Protein AF-A0A7K9NQV9-F1 (afdb_monomer_lite)

Foldseek 3Di:
DPPPDDDDDDFDWDDDPDPQWTWGQDPVQRKIKIKGQPDDPPQFWTWMWIWIDDPVGIDIDIDIDGPDLDDDPVSVVVSQVVCVVVVDDPVRDDDDDRDPDPDPPDD

Organism: NCBI:txid2585810

InterPro domains:
  IPR000566 Lipocalin/cytosolic fatty-acid binding domain [PF00061] (2-99)
  IPR002345 Lipocalin [PTHR11430] (2-99)
  IPR012674 Calycin [G3DSA:2.40.128.20] (1-105)
  IPR012674 Calycin [SSF50814] (2-101)

Secondary structure (DSSP, 8-state):
---S-------PPEE-SSTTEEEEE-TTT--EEEEEEEEE-SSSEEEEEEEEEETTEEEEEEEEEESSSSPPHHHHHHHHHHHHHTT--GGG---------------

Structure (mmCIF, N/CA/C/O backbone):
data_AF-A0A7K9NQV9-F1
#
_entry.id   AF-A0A7K9NQV9-F1
#
loop_
_atom_site.group_PDB
_atom_site.id
_atom_site.type_symbol
_atom_site.label_atom_id
_atom_site.label_alt_id
_atom_site.label_comp_id
_atom_site.label_asym_id
_atom_site.label_entity_id
_atom_site.label_seq_id
_atom_site.pdbx_PDB_ins_code
_atom_site.Cartn_x
_atom_site.Cartn_y
_atom_site.Cartn_z
_atom_site.occupancy
_atom_site.B_iso_or_equiv
_atom_site.auth_seq_id
_atom_site.auth_comp_id
_atom_site.auth_asym_id
_atom_site.auth_atom_id
_atom_site.pdbx_PDB_model_num
ATOM 1 N N . PRO A 1 1 ? 10.464 21.385 -3.005 1.00 45.41 1 PRO A N 1
ATOM 2 C CA . PRO A 1 1 ? 9.340 21.562 -2.055 1.00 45.41 1 PRO A CA 1
ATOM 3 C C . PRO A 1 1 ? 8.065 21.993 -2.798 1.00 45.41 1 PRO A C 1
ATOM 5 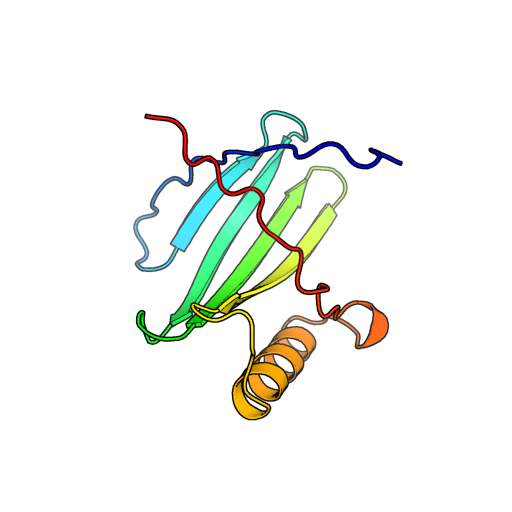O O . PRO A 1 1 ? 8.017 23.093 -3.338 1.00 45.41 1 PRO A O 1
ATOM 8 N N . ARG A 1 2 ? 7.059 21.119 -2.908 1.00 52.53 2 ARG A N 1
ATOM 9 C CA . ARG A 1 2 ? 5.706 21.598 -3.234 1.00 52.53 2 ARG A CA 1
ATOM 10 C C . ARG A 1 2 ? 5.145 22.082 -1.895 1.00 52.53 2 ARG A C 1
ATOM 12 O O . ARG A 1 2 ? 5.137 21.273 -0.978 1.00 52.53 2 ARG A O 1
ATOM 19 N N . GLY A 1 3 ? 4.891 23.387 -1.762 1.00 62.75 3 GLY A N 1
ATOM 20 C CA . GLY A 1 3 ? 4.533 24.054 -0.496 1.00 62.75 3 GLY A CA 1
ATOM 21 C C . GLY A 1 3 ? 3.160 23.650 0.054 1.00 62.75 3 GLY A C 1
ATOM 22 O O . GLY A 1 3 ? 2.688 22.558 -0.240 1.00 62.75 3 GLY A O 1
ATOM 23 N N . ASP A 1 4 ? 2.493 24.558 0.775 1.00 78.38 4 ASP A N 1
ATOM 24 C CA . ASP A 1 4 ? 1.171 24.377 1.422 1.00 78.38 4 ASP A CA 1
ATOM 25 C C . ASP A 1 4 ? -0.018 24.181 0.446 1.00 78.38 4 ASP A C 1
ATOM 27 O O . ASP A 1 4 ? -1.172 24.457 0.767 1.00 78.38 4 ASP A O 1
ATOM 31 N N . GLN A 1 5 ? 0.233 23.729 -0.785 1.00 82.25 5 GLN A N 1
ATOM 32 C CA . GLN A 1 5 ? -0.798 23.496 -1.792 1.00 82.25 5 GLN A CA 1
ATOM 33 C C . GLN A 1 5 ? -1.244 22.034 -1.790 1.00 82.25 5 GLN A C 1
ATOM 35 O O . GLN A 1 5 ? -0.446 21.117 -2.003 1.00 82.25 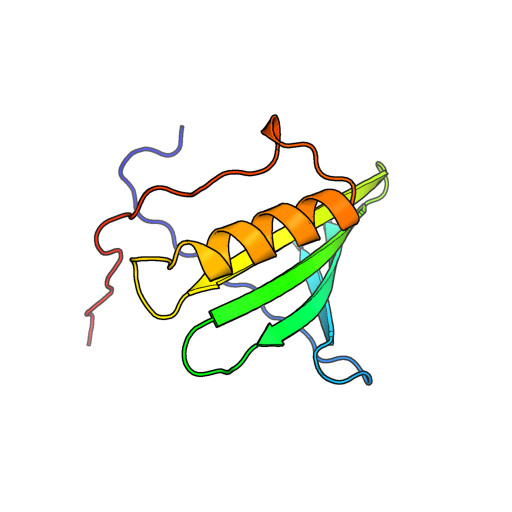5 GLN A O 1
ATOM 40 N N . CYS A 1 6 ? -2.549 21.822 -1.625 1.00 84.56 6 CYS A N 1
ATOM 41 C CA . CYS A 1 6 ? -3.172 20.511 -1.766 1.00 84.56 6 CYS A CA 1
ATOM 42 C C . CYS A 1 6 ? -3.161 20.066 -3.235 1.00 84.56 6 CYS A C 1
ATOM 44 O O . CYS A 1 6 ? -3.555 20.819 -4.126 1.00 84.56 6 CYS A O 1
ATOM 46 N N . VAL A 1 7 ? -2.729 18.829 -3.500 1.00 85.62 7 VAL A N 1
ATOM 47 C CA . VAL A 1 7 ? -2.692 18.260 -4.855 1.00 85.62 7 VAL A CA 1
ATOM 48 C C . VAL A 1 7 ? -3.308 16.869 -4.856 1.00 85.62 7 VAL A C 1
ATOM 50 O O . VAL A 1 7 ? -2.793 15.959 -4.209 1.00 85.62 7 VAL A O 1
ATOM 53 N N . THR A 1 8 ? -4.347 16.679 -5.665 1.00 87.31 8 THR A N 1
ATOM 54 C CA . THR A 1 8 ? -4.964 15.368 -5.891 1.00 87.31 8 THR A CA 1
ATOM 55 C C . THR A 1 8 ? -4.219 14.596 -6.976 1.00 87.31 8 THR A C 1
ATOM 57 O O . THR A 1 8 ? -3.810 15.155 -7.997 1.00 87.31 8 THR A O 1
ATOM 60 N N . ARG A 1 9 ? -4.044 13.286 -6.776 1.00 87.69 9 ARG A N 1
ATOM 61 C CA . ARG A 1 9 ? -3.505 12.372 -7.789 1.00 87.69 9 ARG A CA 1
ATOM 62 C C . ARG A 1 9 ? -4.424 11.174 -7.947 1.00 87.69 9 ARG A C 1
ATOM 64 O O . ARG A 1 9 ? -4.680 10.472 -6.978 1.00 87.69 9 ARG A O 1
ATOM 71 N N . ASN A 1 10 ? -4.827 10.910 -9.184 1.00 89.75 10 ASN A N 1
ATOM 72 C CA . ASN A 1 10 ? -5.656 9.764 -9.532 1.00 89.75 10 ASN A CA 1
ATOM 73 C C . ASN A 1 10 ? -4.809 8.729 -10.275 1.00 89.75 10 ASN A C 1
ATOM 75 O O . ASN A 1 10 ? -4.031 9.084 -11.161 1.00 89.75 10 ASN A O 1
ATOM 79 N N . SER A 1 11 ? -4.960 7.458 -9.910 1.00 90.06 11 SER A N 1
ATOM 80 C CA . SER A 1 11 ? -4.358 6.325 -10.620 1.00 90.06 11 SER A CA 1
ATOM 81 C C . SER A 1 11 ? -5.447 5.300 -10.902 1.00 90.06 11 SER A C 1
ATOM 83 O O . SER A 1 11 ? -6.174 4.917 -9.989 1.00 90.06 11 SER A O 1
ATOM 85 N N . LEU A 1 12 ? -5.573 4.874 -12.159 1.00 94.00 12 LEU A N 1
ATOM 86 C CA . LEU A 1 12 ? -6.524 3.839 -12.552 1.00 94.00 12 LEU A CA 1
ATOM 87 C C . LEU A 1 12 ? -5.823 2.481 -12.542 1.00 94.00 12 LEU A C 1
ATOM 89 O O . LEU A 1 12 ? -4.855 2.278 -13.275 1.00 94.00 12 LEU A O 1
ATOM 93 N N . TYR A 1 13 ? -6.304 1.570 -11.701 1.00 96.44 13 TYR A N 1
ATOM 94 C CA . TYR A 1 13 ? -5.763 0.219 -11.574 1.00 96.44 13 TYR A CA 1
ATOM 95 C C . TYR A 1 13 ? -6.573 -0.766 -12.414 1.00 96.44 13 TYR A C 1
ATOM 97 O O . TYR A 1 13 ? -7.801 -0.806 -12.339 1.00 96.44 13 TYR A O 1
ATOM 105 N N . THR A 1 14 ? -5.875 -1.589 -13.191 1.00 97.94 14 THR A N 1
ATOM 106 C CA . THR A 1 14 ? -6.475 -2.617 -14.043 1.00 97.94 14 THR A CA 1
ATOM 107 C C . THR A 1 14 ? -6.507 -3.939 -13.290 1.00 97.94 14 THR A C 1
ATOM 109 O O . THR A 1 14 ? -5.468 -4.399 -12.810 1.00 97.94 14 THR A O 1
ATOM 112 N N . LYS A 1 15 ? -7.686 -4.561 -13.192 1.00 97.31 15 LYS A N 1
ATOM 113 C CA . LYS A 1 15 ? -7.845 -5.900 -12.604 1.00 97.31 15 LYS A CA 1
ATOM 114 C C . LYS A 1 15 ? -7.029 -6.925 -13.387 1.00 97.31 15 LYS A C 1
ATOM 116 O O . LYS A 1 15 ? -6.952 -6.845 -14.612 1.00 97.31 15 LYS A O 1
ATOM 121 N N . THR A 1 16 ? -6.449 -7.887 -12.684 1.00 97.50 16 THR A N 1
ATOM 122 C CA . THR A 1 16 ? -5.877 -9.085 -13.307 1.00 97.50 16 THR A CA 1
ATOM 123 C C . THR A 1 16 ? -6.830 -10.267 -13.121 1.00 97.50 16 THR A C 1
ATOM 125 O O . THR A 1 16 ? -7.882 -10.137 -12.494 1.00 97.50 16 THR A O 1
ATOM 128 N N . GLU A 1 17 ? -6.474 -11.425 -13.674 1.00 96.94 17 GLU A N 1
ATOM 129 C CA . GLU A 1 17 ? -7.222 -12.670 -13.459 1.00 96.94 17 GLU A CA 1
ATOM 130 C C . GLU A 1 17 ? -7.146 -13.153 -12.003 1.00 96.94 17 GLU A C 1
ATOM 132 O O . GLU A 1 17 ? -8.031 -13.869 -11.540 1.00 96.94 17 GLU A O 1
ATOM 137 N N . GLN A 1 18 ? -6.108 -12.749 -11.263 1.00 97.44 18 GLN A N 1
ATOM 138 C CA . GLN A 1 18 ? -5.921 -13.159 -9.879 1.00 97.44 18 GLN A CA 1
ATOM 139 C C . GLN A 1 18 ? -6.659 -12.201 -8.924 1.00 97.44 18 GLN A C 1
ATOM 141 O O . GLN A 1 18 ? -6.368 -10.999 -8.916 1.00 97.44 18 GLN A O 1
ATOM 146 N N . PRO A 1 19 ? -7.566 -12.707 -8.065 1.00 97.12 19 PRO A N 1
ATOM 147 C CA . PRO A 1 19 ? -8.230 -11.892 -7.054 1.00 97.12 19 PRO A CA 1
ATOM 148 C C . PRO A 1 19 ? -7.237 -11.148 -6.157 1.00 97.12 19 PRO A C 1
ATOM 150 O O . PRO A 1 19 ? -6.178 -11.667 -5.805 1.00 97.12 19 PRO A O 1
ATOM 153 N N . GLY A 1 20 ? -7.574 -9.905 -5.804 1.00 96.50 20 GLY A N 1
ATOM 154 C CA . GLY A 1 20 ? -6.716 -9.055 -4.976 1.00 96.50 20 GLY A CA 1
ATOM 155 C C . GLY A 1 20 ? -5.452 -8.555 -5.680 1.00 96.50 20 GLY A C 1
ATOM 156 O O . GLY A 1 20 ? -4.598 -7.964 -5.018 1.00 96.50 20 GLY A O 1
ATOM 157 N N . ARG A 1 21 ? -5.306 -8.768 -6.998 1.00 98.12 21 ARG A N 1
ATOM 158 C CA . ARG A 1 21 ? -4.175 -8.260 -7.781 1.00 98.12 21 ARG A CA 1
ATOM 159 C C . ARG A 1 21 ? -4.603 -7.319 -8.889 1.00 98.12 21 ARG A C 1
ATOM 161 O O . ARG A 1 21 ? -5.617 -7.492 -9.564 1.00 98.12 21 ARG A O 1
ATOM 168 N N . PHE A 1 22 ? -3.772 -6.305 -9.069 1.00 98.44 22 PHE A N 1
ATOM 169 C CA . PHE A 1 22 ? -3.993 -5.231 -10.012 1.00 98.44 22 PHE A CA 1
ATOM 170 C C . PHE A 1 22 ? -2.684 -4.860 -10.694 1.00 98.44 22 PHE A C 1
ATOM 172 O O . PHE A 1 22 ? -1.590 -5.095 -10.180 1.00 98.44 22 PHE A O 1
ATOM 179 N N . SER A 1 23 ? -2.803 -4.247 -11.861 1.00 97.81 23 SER A N 1
ATOM 180 C CA . SER A 1 23 ? -1.676 -3.664 -12.571 1.00 97.81 23 SER A CA 1
ATOM 181 C C . SER A 1 23 ? -1.901 -2.181 -12.818 1.00 97.81 23 SER A C 1
ATOM 183 O O . SER A 1 23 ? -3.027 -1.717 -13.001 1.00 97.81 23 SER A O 1
ATOM 185 N N . TYR A 1 24 ? -0.809 -1.429 -12.826 1.00 96.88 24 TYR A N 1
ATOM 186 C CA . TYR A 1 24 ? -0.803 -0.020 -13.189 1.00 96.88 24 TYR A CA 1
ATOM 187 C C . TYR A 1 24 ? 0.497 0.311 -13.913 1.00 96.88 24 TYR A C 1
ATOM 189 O O . TYR A 1 24 ? 1.572 -0.124 -13.513 1.00 96.88 24 TYR A O 1
ATOM 197 N N . THR A 1 25 ? 0.414 1.086 -14.991 1.00 96.25 25 THR A N 1
ATOM 198 C CA . THR A 1 25 ? 1.598 1.641 -15.655 1.00 96.25 25 THR A CA 1
ATOM 199 C C . THR A 1 25 ? 1.570 3.144 -15.481 1.00 96.25 25 THR A C 1
ATOM 201 O O . THR A 1 25 ? 0.620 3.790 -15.914 1.00 96.25 25 THR A O 1
ATOM 204 N N . SER A 1 26 ? 2.601 3.706 -14.852 1.00 92.81 26 SER A N 1
ATOM 205 C CA . SER A 1 26 ? 2.702 5.148 -14.667 1.00 92.81 26 SER A CA 1
ATOM 206 C C . SER A 1 26 ? 2.968 5.833 -16.008 1.00 92.81 26 SER A C 1
ATOM 208 O O . SER A 1 26 ? 4.064 5.666 -16.544 1.00 92.81 26 SER A O 1
ATOM 210 N N . PRO A 1 27 ? 2.055 6.677 -16.528 1.00 90.12 27 PRO A N 1
ATOM 211 C CA . PRO A 1 27 ? 2.294 7.378 -17.792 1.00 90.12 27 PRO A CA 1
ATOM 212 C C . PRO A 1 27 ? 3.451 8.376 -17.681 1.00 90.12 27 PRO A C 1
ATOM 214 O O . PRO A 1 27 ? 4.159 8.639 -18.644 1.00 90.12 27 PRO A O 1
ATOM 217 N N . ARG A 1 28 ? 3.658 8.920 -16.475 1.00 88.19 28 ARG A N 1
ATOM 218 C CA . ARG A 1 28 ? 4.696 9.914 -16.185 1.00 88.19 28 ARG A CA 1
ATOM 219 C C . ARG A 1 28 ? 6.094 9.307 -16.079 1.00 88.19 28 ARG A C 1
ATOM 221 O O . ARG A 1 28 ? 7.056 9.960 -16.460 1.00 88.19 28 ARG A O 1
ATOM 228 N N . TRP A 1 29 ? 6.209 8.115 -15.498 1.00 88.69 29 TRP A N 1
ATOM 229 C CA . TRP A 1 29 ? 7.506 7.520 -15.154 1.00 88.69 29 TRP A CA 1
ATOM 230 C C . TRP A 1 29 ? 7.828 6.249 -15.941 1.00 88.69 29 TRP A C 1
ATOM 232 O O . TRP A 1 29 ? 8.918 5.707 -15.789 1.00 88.69 29 TRP A O 1
ATOM 242 N N . GLY A 1 30 ? 6.882 5.733 -16.728 1.00 92.44 30 GLY A N 1
ATOM 243 C CA . GLY A 1 30 ? 7.022 4.472 -17.457 1.00 92.44 30 GLY A CA 1
ATOM 244 C C . GLY A 1 30 ? 7.168 3.236 -16.562 1.00 92.44 30 GLY A C 1
ATOM 245 O O . GLY A 1 30 ? 7.437 2.150 -17.068 1.00 92.44 30 GLY A O 1
ATOM 246 N N . SER A 1 31 ? 7.016 3.375 -15.242 1.00 95.94 31 SER A N 1
ATOM 247 C CA . SER A 1 31 ? 7.129 2.259 -14.307 1.00 95.94 31 SER A CA 1
ATOM 248 C C . SER A 1 31 ? 5.876 1.393 -14.332 1.00 95.94 31 SER A C 1
ATOM 250 O O . SER A 1 31 ? 4.755 1.904 -14.401 1.00 95.94 31 SER A O 1
ATOM 252 N N . LYS A 1 32 ? 6.072 0.077 -14.255 1.00 97.38 32 LYS A N 1
ATOM 253 C CA . LYS A 1 32 ? 5.009 -0.924 -14.150 1.00 97.38 32 LYS A CA 1
ATOM 254 C C . LYS A 1 32 ? 4.873 -1.356 -12.699 1.00 97.38 32 LYS A C 1
ATOM 256 O O . LYS A 1 32 ? 5.864 -1.693 -12.061 1.00 97.38 32 LYS A O 1
ATOM 261 N N . HIS A 1 33 ? 3.650 -1.350 -12.200 1.00 97.81 33 HIS A N 1
ATOM 262 C CA . HIS A 1 33 ? 3.288 -1.637 -10.820 1.00 97.81 33 HIS A CA 1
ATOM 263 C C . HIS A 1 33 ? 2.431 -2.896 -10.829 1.00 97.81 33 HIS A C 1
ATOM 265 O O . HIS A 1 33 ? 1.380 -2.920 -11.470 1.00 97.81 33 HIS A O 1
ATOM 271 N N . ASN A 1 34 ? 2.889 -3.936 -10.143 1.00 97.69 34 ASN A N 1
ATOM 272 C CA . ASN A 1 34 ? 2.098 -5.114 -9.814 1.00 97.69 34 ASN A CA 1
ATOM 273 C C . ASN A 1 34 ? 1.666 -4.970 -8.358 1.00 97.69 34 ASN A C 1
ATOM 275 O O . ASN A 1 34 ? 2.501 -5.007 -7.457 1.00 97.69 34 ASN A O 1
ATOM 279 N N . ILE A 1 35 ? 0.380 -4.717 -8.159 1.00 98.50 35 ILE A N 1
ATOM 280 C CA . ILE A 1 35 ? -0.207 -4.341 -6.878 1.00 98.50 35 ILE A CA 1
ATOM 281 C C . ILE A 1 35 ? -0.959 -5.550 -6.340 1.00 98.50 35 ILE A C 1
ATOM 283 O O . ILE A 1 35 ? -1.742 -6.169 -7.062 1.00 98.50 35 ILE A O 1
ATOM 287 N N . HIS A 1 36 ? -0.751 -5.862 -5.069 1.00 98.38 36 HIS A N 1
ATOM 288 C CA . HIS A 1 36 ? -1.419 -6.945 -4.371 1.00 98.38 36 HIS A CA 1
ATOM 289 C C . HIS A 1 36 ? -1.979 -6.447 -3.040 1.00 98.38 36 HIS A C 1
ATOM 291 O O . HIS A 1 36 ? -1.235 -5.961 -2.192 1.00 98.38 36 HIS A O 1
ATOM 297 N N . VAL A 1 37 ? -3.293 -6.579 -2.862 1.00 98.38 37 VAL A N 1
ATOM 298 C CA . VAL A 1 37 ? -3.927 -6.477 -1.545 1.00 98.38 37 VAL A CA 1
ATOM 299 C C . VAL A 1 37 ? -3.647 -7.794 -0.830 1.00 98.38 37 VAL A C 1
ATOM 301 O O . VAL A 1 37 ? -4.249 -8.810 -1.171 1.00 98.38 37 VAL A O 1
ATOM 304 N N . VAL A 1 38 ? -2.675 -7.767 0.079 1.00 97.81 38 VAL A N 1
ATOM 305 C CA . VAL A 1 38 ? -2.159 -8.944 0.792 1.00 97.81 38 VAL A CA 1
ATOM 306 C C . VAL A 1 38 ? -3.178 -9.405 1.822 1.00 97.81 38 VAL A C 1
ATOM 308 O O . VAL A 1 38 ? -3.534 -10.577 1.869 1.00 97.81 38 VAL A O 1
ATOM 311 N N . GLU A 1 39 ? -3.686 -8.454 2.604 1.00 97.25 39 GLU A N 1
ATOM 312 C CA . GLU A 1 39 ? -4.656 -8.706 3.658 1.00 97.25 39 GLU A CA 1
ATOM 313 C C . GLU A 1 39 ? -5.558 -7.486 3.835 1.00 97.25 39 GLU A C 1
ATOM 315 O O . GLU A 1 39 ? -5.126 -6.338 3.706 1.00 97.25 39 GLU A O 1
ATOM 320 N N . THR A 1 40 ? -6.836 -7.725 4.100 1.00 97.88 40 THR A N 1
ATOM 321 C CA . THR A 1 40 ? -7.784 -6.683 4.482 1.00 97.88 40 THR A CA 1
ATOM 322 C C . THR A 1 40 ? -8.988 -7.322 5.154 1.00 97.88 40 THR A C 1
ATOM 324 O O . THR A 1 40 ? -9.477 -8.359 4.708 1.00 97.88 40 THR A O 1
ATOM 327 N N . ASN A 1 41 ? -9.501 -6.673 6.196 1.00 96.38 41 ASN A N 1
ATOM 328 C CA . ASN A 1 41 ? -10.810 -6.984 6.767 1.00 96.38 41 ASN A CA 1
ATOM 329 C C . ASN A 1 41 ? -11.914 -6.062 6.224 1.00 96.38 41 ASN A C 1
ATOM 331 O O . ASN A 1 41 ? -13.041 -6.115 6.700 1.00 96.38 41 ASN A O 1
ATOM 335 N N . TYR A 1 42 ? -11.593 -5.218 5.234 1.00 96.00 42 TYR A N 1
ATOM 336 C CA . TYR A 1 42 ? -12.439 -4.205 4.587 1.00 96.00 42 TYR A CA 1
ATOM 337 C C . TYR A 1 42 ? -12.920 -3.052 5.485 1.00 96.00 42 TYR A C 1
ATOM 339 O O . TYR A 1 42 ? -13.041 -1.917 4.999 1.00 96.00 42 TYR A O 1
ATOM 347 N N . GLU A 1 43 ? -13.156 -3.326 6.764 1.00 95.75 43 GLU A N 1
ATOM 348 C CA . GLU A 1 43 ? -13.762 -2.437 7.754 1.00 95.75 43 GLU A CA 1
ATOM 349 C C . GLU A 1 43 ? -12.754 -1.550 8.481 1.00 95.75 43 GLU A C 1
ATOM 351 O O . GLU A 1 43 ? -13.090 -0.426 8.838 1.00 95.75 43 GLU A O 1
ATOM 356 N N . GLU A 1 44 ? -11.516 -2.007 8.664 1.00 95.06 44 GLU A N 1
ATOM 357 C CA . GLU A 1 44 ? -10.523 -1.280 9.460 1.00 95.06 44 GLU A CA 1
ATOM 358 C C . GLU A 1 44 ? -9.280 -0.935 8.650 1.00 95.06 44 GLU A C 1
ATOM 360 O O . GLU A 1 44 ? -8.795 0.196 8.724 1.00 95.06 44 GLU A O 1
ATOM 365 N N . TYR A 1 45 ? -8.762 -1.881 7.862 1.00 96.88 45 TYR A N 1
ATOM 366 C CA . TYR A 1 45 ? -7.473 -1.696 7.204 1.00 96.88 45 TYR A CA 1
ATOM 367 C C . TYR A 1 45 ? -7.315 -2.493 5.906 1.00 96.88 45 TYR A C 1
ATOM 369 O O . TYR A 1 45 ? -8.074 -3.419 5.613 1.00 96.88 45 TYR A O 1
ATOM 377 N N . ALA A 1 46 ? -6.287 -2.143 5.133 1.00 98.19 46 ALA A N 1
ATOM 378 C CA . ALA A 1 46 ? -5.761 -2.968 4.051 1.00 98.19 46 ALA A CA 1
ATOM 379 C C . ALA A 1 46 ? -4.232 -2.872 3.989 1.00 98.19 46 ALA A C 1
ATOM 381 O O . ALA A 1 46 ? -3.682 -1.770 3.951 1.00 98.19 46 ALA A O 1
ATOM 382 N N . LEU A 1 47 ? -3.559 -4.019 3.937 1.00 98.38 47 LEU A N 1
ATOM 383 C CA . LEU A 1 47 ? -2.124 -4.138 3.710 1.00 98.38 47 LEU A CA 1
ATOM 384 C C . LEU A 1 47 ? -1.872 -4.421 2.226 1.00 98.38 47 LEU A C 1
ATOM 386 O O . LEU A 1 47 ? -2.376 -5.396 1.663 1.00 98.38 47 LEU A O 1
ATOM 390 N N . VAL A 1 48 ? -1.110 -3.548 1.572 1.00 98.56 48 VAL A N 1
ATOM 391 C CA . VAL A 1 48 ? -0.905 -3.573 0.122 1.00 98.56 48 VAL A CA 1
ATOM 392 C C . VAL A 1 48 ? 0.582 -3.628 -0.193 1.00 98.56 48 VAL A C 1
ATOM 394 O O . VAL A 1 48 ? 1.332 -2.731 0.181 1.00 98.56 48 VAL A O 1
ATOM 397 N N . ALA A 1 49 ? 0.999 -4.647 -0.941 1.00 98.31 49 ALA A N 1
ATOM 398 C CA . ALA A 1 49 ? 2.348 -4.777 -1.476 1.00 98.31 49 ALA A CA 1
ATOM 399 C C . ALA A 1 49 ? 2.353 -4.429 -2.966 1.00 98.31 49 ALA A C 1
ATOM 401 O O . ALA A 1 49 ? 1.514 -4.898 -3.734 1.00 98.31 49 ALA A O 1
ATOM 402 N N . THR A 1 50 ? 3.309 -3.615 -3.395 1.00 98.38 50 THR A N 1
ATOM 403 C CA . THR A 1 50 ? 3.479 -3.233 -4.795 1.00 98.38 50 THR A CA 1
ATOM 404 C C . THR A 1 50 ? 4.898 -3.520 -5.245 1.00 98.38 50 THR A C 1
ATOM 406 O O . THR A 1 50 ? 5.855 -2.966 -4.710 1.00 98.38 50 THR A O 1
ATOM 409 N N . GLN A 1 51 ? 5.021 -4.344 -6.280 1.00 97.88 51 GLN A N 1
ATOM 410 C CA . GLN A 1 51 ? 6.270 -4.540 -7.001 1.00 97.88 51 GLN A CA 1
ATOM 411 C C . GLN A 1 51 ? 6.333 -3.553 -8.162 1.00 97.88 51 GLN A C 1
ATOM 413 O O . GLN A 1 51 ? 5.495 -3.582 -9.068 1.00 97.88 51 GLN A O 1
ATOM 418 N N . ILE A 1 52 ? 7.313 -2.656 -8.124 1.00 97.38 52 ILE A N 1
ATOM 419 C CA . ILE A 1 52 ? 7.499 -1.596 -9.110 1.00 97.38 52 ILE A CA 1
ATOM 420 C C . ILE A 1 52 ? 8.713 -1.953 -9.957 1.00 97.38 52 ILE A C 1
ATOM 422 O O . ILE A 1 52 ? 9.798 -2.183 -9.435 1.00 97.38 52 ILE A O 1
ATOM 426 N N . SER A 1 53 ? 8.551 -1.971 -11.274 1.00 97.25 53 SER A N 1
ATOM 427 C CA . SER A 1 53 ? 9.628 -2.259 -12.219 1.00 97.25 53 SER A CA 1
ATOM 428 C C . SER A 1 53 ? 9.767 -1.153 -13.257 1.00 97.25 53 SER A C 1
ATOM 430 O O . SER A 1 53 ? 8.788 -0.565 -13.726 1.00 97.25 53 SER A O 1
ATOM 432 N N . LYS A 1 54 ? 11.014 -0.859 -13.609 1.00 94.38 54 LYS A N 1
ATOM 433 C CA . LYS A 1 54 ? 11.424 0.064 -14.667 1.00 94.38 54 LYS A CA 1
ATOM 434 C C . LYS A 1 54 ? 12.698 -0.474 -15.319 1.00 94.38 54 LYS A C 1
ATOM 436 O O . LYS A 1 54 ? 13.338 -1.384 -14.803 1.00 94.38 54 LYS A O 1
ATOM 441 N N . ASN A 1 55 ? 13.098 0.114 -16.440 1.00 89.56 55 ASN A N 1
ATOM 442 C CA . ASN A 1 55 ? 14.348 -0.235 -17.127 1.00 89.56 55 ASN A CA 1
ATOM 443 C C . ASN A 1 55 ? 15.604 -0.123 -16.238 1.00 89.56 55 ASN A C 1
ATOM 445 O O . ASN A 1 55 ? 16.583 -0.816 -16.471 1.00 89.56 55 ASN A O 1
ATOM 449 N N . THR A 1 56 ? 15.569 0.744 -15.227 1.00 92.00 56 THR A N 1
ATOM 450 C CA . THR A 1 56 ? 16.680 1.001 -14.298 1.00 92.00 56 THR A CA 1
ATOM 451 C C . THR A 1 56 ? 16.656 0.123 -13.046 1.00 92.00 56 THR A C 1
ATOM 453 O O . THR A 1 56 ? 17.495 0.313 -12.173 1.00 92.00 56 THR A O 1
ATOM 456 N N . GLY A 1 57 ? 15.710 -0.814 -12.929 1.00 94.56 57 GLY A N 1
ATOM 457 C CA . GLY A 1 57 ? 15.632 -1.755 -11.811 1.00 94.56 57 GLY A CA 1
ATOM 458 C C . GLY A 1 57 ? 14.222 -1.931 -11.252 1.00 94.56 57 GLY A C 1
ATOM 459 O O . GLY A 1 57 ? 13.239 -1.411 -11.790 1.00 94.56 57 GLY A O 1
ATOM 460 N N . SER A 1 58 ? 14.137 -2.669 -10.151 1.00 95.38 58 SER A N 1
ATOM 461 C CA . SER A 1 58 ? 12.904 -2.943 -9.415 1.00 95.38 58 SER A CA 1
ATOM 462 C C . SER A 1 58 ? 12.971 -2.401 -7.992 1.00 95.38 58 SER A C 1
ATOM 464 O O . SER A 1 58 ? 14.050 -2.281 -7.418 1.00 95.38 58 SER A O 1
ATOM 466 N N . SER A 1 59 ? 11.814 -2.090 -7.422 1.00 95.50 59 SER A N 1
ATOM 467 C CA . SER A 1 59 ? 11.668 -1.677 -6.028 1.00 95.50 59 SER A CA 1
ATOM 468 C C . SER A 1 59 ? 10.353 -2.191 -5.456 1.00 95.50 59 SER A C 1
ATOM 470 O O . SER A 1 59 ? 9.349 -2.249 -6.173 1.00 95.50 59 SER A O 1
ATOM 472 N N . THR A 1 60 ? 10.342 -2.473 -4.159 1.00 96.50 60 THR A N 1
ATOM 473 C CA . THR A 1 60 ? 9.137 -2.855 -3.421 1.00 96.50 60 THR A CA 1
ATOM 474 C C . THR A 1 60 ? 8.559 -1.645 -2.692 1.00 96.50 60 THR A C 1
ATOM 476 O O . THR A 1 60 ? 9.295 -0.788 -2.213 1.00 96.50 60 THR A O 1
ATOM 479 N N . MET A 1 61 ? 7.234 -1.569 -2.603 1.00 97.69 61 MET A N 1
ATOM 480 C CA . MET A 1 61 ? 6.522 -0.608 -1.764 1.00 97.69 61 MET A CA 1
ATOM 481 C C . MET A 1 61 ? 5.452 -1.346 -0.966 1.00 97.69 61 MET A C 1
ATOM 483 O O . MET A 1 61 ? 4.671 -2.102 -1.543 1.00 97.69 61 MET A O 1
ATOM 487 N N . VAL A 1 62 ? 5.391 -1.097 0.339 1.00 98.38 62 VAL A N 1
ATOM 488 C CA . VAL A 1 62 ? 4.343 -1.612 1.225 1.00 98.38 62 VAL A CA 1
ATOM 489 C C . VAL A 1 62 ? 3.554 -0.429 1.773 1.00 98.38 62 VAL A C 1
ATOM 491 O O . VAL A 1 62 ? 4.138 0.563 2.201 1.00 98.38 62 VAL A O 1
ATOM 494 N N . LEU A 1 63 ? 2.226 -0.514 1.731 1.00 97.62 63 LEU A N 1
ATOM 495 C CA . LEU A 1 63 ? 1.317 0.494 2.271 1.00 97.62 63 LEU A CA 1
ATOM 496 C C . LEU A 1 63 ? 0.317 -0.160 3.221 1.00 97.62 63 LEU A C 1
ATOM 498 O O . LEU A 1 63 ? -0.327 -1.145 2.861 1.00 97.62 63 LEU A O 1
ATOM 502 N N . LEU A 1 64 ? 0.146 0.437 4.399 1.00 97.56 64 LEU A N 1
ATOM 503 C CA . LEU A 1 64 ? -0.970 0.157 5.295 1.00 97.56 64 LEU A CA 1
ATOM 504 C C . LEU A 1 64 ? -2.007 1.276 5.160 1.00 97.56 64 LEU A C 1
ATOM 506 O O . LEU A 1 64 ? -1.763 2.418 5.547 1.00 97.56 64 LEU A O 1
ATOM 510 N N . TYR A 1 65 ? -3.172 0.945 4.611 1.00 96.06 65 TYR A N 1
ATOM 511 C CA . TYR A 1 65 ? -4.335 1.824 4.623 1.00 96.06 65 TYR A CA 1
ATOM 512 C C . TYR A 1 65 ? -5.158 1.576 5.880 1.00 96.06 65 TYR A C 1
ATOM 514 O O . TYR A 1 65 ? -5.426 0.427 6.214 1.00 96.06 65 TYR A O 1
ATOM 522 N N . SER A 1 66 ? -5.610 2.653 6.519 1.00 94.69 66 SER A N 1
ATOM 523 C CA . SER A 1 66 ? -6.526 2.623 7.661 1.00 94.69 66 SER A CA 1
ATOM 524 C C . SER A 1 66 ? -7.812 3.376 7.334 1.00 94.69 66 SER A C 1
ATOM 526 O O . SER A 1 66 ? -7.785 4.365 6.596 1.00 94.69 66 SER A O 1
ATOM 528 N N . ARG A 1 67 ? -8.944 2.928 7.885 1.00 94.25 67 ARG A N 1
ATOM 529 C CA . ARG A 1 67 ? -10.215 3.671 7.837 1.00 94.25 67 ARG A CA 1
ATOM 530 C C . ARG A 1 67 ? -10.254 4.834 8.826 1.00 94.25 67 ARG A C 1
ATOM 532 O O . ARG A 1 67 ? -10.986 5.794 8.599 1.00 94.25 67 ARG A O 1
ATOM 539 N N . THR A 1 68 ? -9.453 4.771 9.885 1.00 91.44 68 THR A N 1
ATOM 540 C CA . THR A 1 68 ? -9.303 5.819 10.902 1.00 91.44 68 THR A CA 1
ATOM 541 C C . THR A 1 68 ? -7.937 6.483 10.797 1.00 91.44 68 THR A C 1
ATOM 543 O O . THR A 1 68 ? -6.972 5.895 10.309 1.00 91.44 68 THR A O 1
ATOM 546 N N . LYS A 1 69 ? -7.825 7.721 11.289 1.00 87.88 69 LYS A N 1
ATOM 547 C CA . LYS A 1 69 ? -6.529 8.416 11.350 1.00 87.88 69 LYS A CA 1
ATOM 548 C C . LYS A 1 69 ? -5.576 7.766 12.357 1.00 87.88 69 LYS A C 1
ATOM 550 O O . LYS A 1 69 ? -4.363 7.814 12.174 1.00 87.88 69 LYS A O 1
ATOM 555 N N . GLU A 1 70 ? -6.125 7.166 13.406 1.00 85.69 70 GLU A N 1
ATOM 556 C CA . GLU A 1 70 ? -5.373 6.454 14.437 1.00 85.69 70 GLU A CA 1
ATOM 557 C C . GLU A 1 70 ? -5.199 4.985 14.048 1.00 85.69 70 GLU A C 1
ATOM 559 O O . GLU A 1 70 ? -6.162 4.328 13.649 1.00 85.69 70 GLU A O 1
ATOM 564 N N . LEU A 1 71 ? -3.965 4.491 14.154 1.00 85.81 71 LEU A N 1
ATOM 565 C CA . LEU A 1 71 ? -3.590 3.096 13.931 1.00 85.81 71 LEU A CA 1
ATOM 566 C C . LEU A 1 71 ? -3.383 2.412 15.281 1.00 85.81 71 LEU A C 1
ATOM 568 O O . LEU A 1 71 ? -2.740 2.981 16.163 1.00 85.81 71 LEU A O 1
ATOM 572 N N . SER A 1 72 ? -3.885 1.185 15.439 1.00 91.94 72 SER A N 1
ATOM 573 C CA . SER A 1 72 ? -3.590 0.413 16.648 1.00 91.94 72 SER A CA 1
ATOM 574 C C . SER A 1 72 ? -2.146 -0.125 16.618 1.00 91.94 72 SER A C 1
ATOM 576 O O . SER A 1 72 ? -1.611 -0.371 15.528 1.00 91.94 72 SER A O 1
ATOM 578 N N . PRO A 1 73 ? -1.516 -0.354 17.788 1.00 94.88 73 PRO A N 1
ATOM 579 C CA . PRO A 1 73 ? -0.159 -0.901 17.866 1.00 94.88 73 PRO A CA 1
ATOM 580 C C . PRO A 1 73 ? 0.009 -2.231 17.123 1.00 94.88 73 PRO A C 1
ATOM 582 O O . PRO A 1 73 ? 1.011 -2.435 16.450 1.00 94.88 73 PRO A O 1
ATOM 585 N N . GLU A 1 74 ? -1.005 -3.096 17.171 1.00 95.25 74 GLU A N 1
ATOM 586 C CA . GLU A 1 74 ? -1.008 -4.393 16.485 1.00 95.25 74 GLU A CA 1
ATOM 587 C C . GLU A 1 74 ? -0.907 -4.237 14.959 1.00 95.25 74 GLU A C 1
ATOM 589 O O . GLU A 1 74 ? -0.125 -4.926 14.308 1.00 95.25 74 GLU A O 1
ATOM 594 N N . ARG A 1 75 ? -1.654 -3.292 14.365 1.00 94.69 75 ARG A N 1
ATOM 595 C CA . ARG A 1 75 ? -1.614 -3.082 12.906 1.00 94.69 75 ARG A CA 1
ATOM 596 C C . ARG A 1 75 ? -0.288 -2.454 12.479 1.00 94.69 75 ARG A C 1
ATOM 598 O O . ARG A 1 75 ? 0.205 -2.747 11.391 1.00 94.69 75 ARG A O 1
ATOM 605 N N . LEU A 1 76 ? 0.296 -1.615 13.334 1.00 94.69 76 LEU A N 1
ATOM 606 C CA . LEU A 1 76 ? 1.623 -1.049 13.116 1.00 94.69 76 LEU A CA 1
ATOM 607 C C . LEU A 1 76 ? 2.713 -2.132 13.155 1.00 94.69 76 LEU A C 1
ATOM 609 O O . LEU A 1 76 ? 3.588 -2.149 12.288 1.00 94.69 76 LEU A O 1
ATOM 613 N N . GLU A 1 77 ? 2.646 -3.045 14.123 1.00 96.75 77 GLU A N 1
ATOM 614 C CA . GLU A 1 77 ? 3.569 -4.176 14.238 1.00 96.75 77 GLU A CA 1
ATOM 615 C C . GLU A 1 77 ? 3.460 -5.105 13.025 1.00 96.75 77 GLU A C 1
ATOM 617 O O . GLU A 1 77 ? 4.472 -5.395 12.389 1.00 96.75 77 GLU A O 1
ATOM 622 N N . MET A 1 78 ? 2.238 -5.468 12.625 1.00 96.94 78 MET A N 1
ATOM 623 C CA . MET A 1 78 ? 1.975 -6.259 11.419 1.00 96.94 78 MET A CA 1
ATOM 624 C C . MET A 1 78 ? 2.565 -5.604 10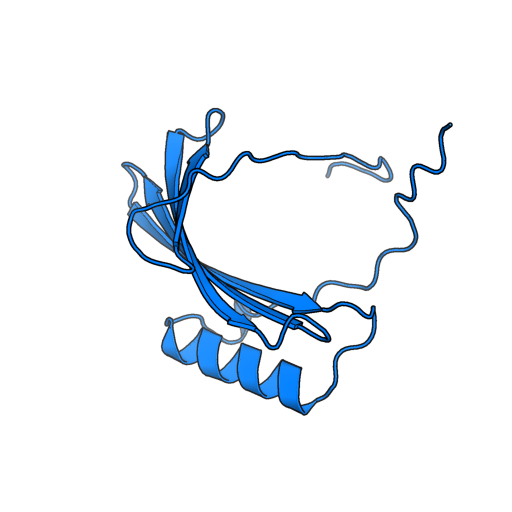.158 1.00 96.94 78 MET A C 1
ATOM 626 O O . MET A 1 78 ? 3.251 -6.266 9.380 1.00 96.94 78 MET A O 1
ATOM 630 N N . PHE A 1 79 ? 2.350 -4.298 9.956 1.00 97.56 79 PHE A N 1
ATOM 631 C CA . PHE A 1 79 ? 2.932 -3.564 8.825 1.00 97.56 79 PHE A CA 1
ATOM 632 C C . PHE A 1 79 ? 4.463 -3.551 8.859 1.00 97.56 79 PHE A C 1
ATOM 634 O O . PHE A 1 79 ? 5.101 -3.739 7.821 1.00 97.56 79 PHE A O 1
ATOM 641 N N . THR A 1 80 ? 5.050 -3.353 10.039 1.00 97.69 80 THR A N 1
ATOM 642 C CA . THR A 1 80 ? 6.507 -3.314 10.219 1.00 97.69 80 THR A CA 1
ATOM 643 C C . THR A 1 80 ? 7.125 -4.678 9.925 1.00 97.69 80 THR A C 1
ATOM 645 O O . THR A 1 80 ? 8.073 -4.775 9.146 1.00 97.69 80 THR A O 1
ATOM 648 N N . GLN A 1 81 ? 6.552 -5.744 10.487 1.00 98.12 81 GLN A N 1
ATOM 649 C CA . GLN A 1 81 ? 7.007 -7.115 10.282 1.00 98.12 81 GLN A CA 1
ATOM 650 C C . GLN A 1 81 ? 6.918 -7.513 8.806 1.00 98.12 81 GLN A C 1
ATOM 652 O O . GLN A 1 81 ? 7.910 -7.949 8.221 1.00 98.12 81 GLN A O 1
ATOM 657 N N . PHE A 1 82 ? 5.770 -7.275 8.170 1.00 98.25 82 PHE A N 1
ATOM 658 C CA . PHE A 1 82 ? 5.598 -7.590 6.757 1.00 98.25 82 PHE A CA 1
ATOM 659 C C . PHE A 1 82 ? 6.542 -6.775 5.859 1.00 98.25 82 PHE A C 1
ATOM 661 O O . PHE A 1 82 ? 7.102 -7.304 4.901 1.00 98.25 82 PHE A O 1
ATOM 668 N N . SER A 1 83 ? 6.782 -5.498 6.170 1.00 98.31 83 SER A N 1
ATOM 669 C CA . SER A 1 83 ? 7.729 -4.663 5.414 1.00 98.31 83 SER A CA 1
ATOM 670 C C . SER A 1 83 ? 9.152 -5.231 5.446 1.00 98.31 83 SER A C 1
ATOM 672 O O . SER A 1 83 ? 9.806 -5.295 4.403 1.00 98.31 83 SER A O 1
ATOM 674 N N . ARG A 1 84 ? 9.601 -5.729 6.604 1.00 98.31 84 ARG A N 1
ATOM 675 C CA . ARG A 1 84 ? 10.900 -6.408 6.748 1.00 98.31 84 ARG A CA 1
ATOM 676 C C . ARG A 1 84 ? 10.970 -7.705 5.949 1.00 98.31 84 ARG A C 1
ATOM 678 O O . ARG A 1 84 ? 11.975 -7.968 5.296 1.00 98.31 84 ARG A O 1
ATOM 685 N N . GLU A 1 85 ? 9.896 -8.492 5.935 1.00 97.75 85 GLU A N 1
ATOM 686 C CA . GLU A 1 85 ? 9.800 -9.709 5.112 1.00 97.75 85 GLU A CA 1
ATOM 687 C C . GLU A 1 85 ? 9.869 -9.409 3.608 1.00 97.75 85 GLU A C 1
ATOM 689 O O . GLU A 1 85 ? 10.364 -10.223 2.830 1.00 97.75 85 GLU A O 1
ATOM 694 N N . GLN A 1 86 ? 9.428 -8.217 3.194 1.00 97.19 86 GLN A N 1
ATOM 695 C CA . GLN A 1 86 ? 9.593 -7.711 1.829 1.00 97.19 86 GLN A CA 1
ATOM 696 C C . GLN A 1 86 ? 10.993 -7.128 1.544 1.00 97.19 86 GLN A C 1
ATOM 698 O O . GLN A 1 86 ? 11.239 -6.651 0.432 1.00 97.19 86 GLN A O 1
ATOM 703 N N . GLY A 1 87 ? 11.909 -7.178 2.516 1.00 96.81 87 GLY A N 1
ATOM 704 C CA . GLY A 1 87 ? 13.293 -6.723 2.393 1.00 96.81 87 GLY A CA 1
ATOM 705 C C . GLY A 1 87 ? 13.503 -5.229 2.638 1.00 96.81 87 GLY A C 1
ATOM 706 O O . GLY A 1 87 ? 14.569 -4.724 2.293 1.00 96.81 87 GLY A O 1
ATOM 707 N N . LEU A 1 88 ? 12.514 -4.522 3.198 1.00 97.44 88 LEU A N 1
ATOM 708 C CA . LEU A 1 88 ? 12.665 -3.122 3.601 1.00 97.44 88 LEU A CA 1
ATOM 709 C C . LEU A 1 88 ? 13.366 -3.034 4.960 1.00 97.44 88 LEU A C 1
ATOM 711 O O . LEU A 1 88 ? 13.098 -3.823 5.868 1.00 97.44 88 LEU A O 1
ATOM 715 N N . THR A 1 89 ? 14.256 -2.060 5.099 1.00 97.19 89 THR A N 1
ATOM 716 C CA . THR A 1 89 ? 14.934 -1.745 6.362 1.00 97.19 89 THR A CA 1
ATOM 717 C C . THR A 1 89 ? 14.080 -0.831 7.238 1.00 97.19 89 THR A C 1
ATOM 719 O O . THR A 1 89 ? 13.186 -0.146 6.746 1.00 97.19 89 THR A O 1
ATOM 722 N N . ASP A 1 90 ? 14.365 -0.780 8.541 1.00 95.12 90 ASP A N 1
ATOM 723 C CA . ASP A 1 90 ? 13.606 0.057 9.483 1.00 95.12 90 ASP A CA 1
ATOM 724 C C . ASP A 1 90 ? 13.638 1.549 9.113 1.00 95.12 90 ASP A C 1
ATOM 726 O O . ASP A 1 90 ? 12.631 2.237 9.264 1.00 95.12 90 ASP A O 1
ATOM 730 N N . ASP A 1 91 ? 14.745 2.030 8.541 1.00 96.62 91 ASP A N 1
ATOM 731 C CA . ASP A 1 91 ? 14.890 3.420 8.083 1.00 96.62 91 ASP A CA 1
ATOM 732 C C . ASP A 1 91 ? 14.045 3.739 6.830 1.00 96.62 91 ASP A C 1
ATOM 734 O O . ASP A 1 91 ? 13.797 4.905 6.515 1.00 96.62 91 ASP A O 1
ATOM 738 N N . GLU A 1 92 ? 13.580 2.715 6.107 1.00 96.00 92 GLU A N 1
ATOM 739 C CA . GLU A 1 92 ? 12.687 2.842 4.946 1.00 96.00 92 GLU A CA 1
ATOM 740 C C . GLU A 1 92 ? 11.202 2.745 5.334 1.00 96.00 92 GLU A C 1
ATOM 742 O O . GLU A 1 92 ? 10.323 3.033 4.513 1.00 96.00 92 GLU A O 1
ATOM 747 N N . ILE A 1 93 ? 10.905 2.369 6.582 1.00 96.56 93 ILE A N 1
ATOM 748 C CA . ILE A 1 93 ? 9.547 2.233 7.108 1.00 96.56 93 ILE A CA 1
ATOM 749 C C . ILE A 1 93 ? 9.143 3.550 7.775 1.00 96.56 93 ILE A C 1
ATOM 751 O O . ILE A 1 93 ? 9.612 3.914 8.849 1.00 96.56 93 ILE A O 1
ATOM 755 N N . LEU A 1 94 ? 8.229 4.278 7.133 1.00 94.38 94 LEU A N 1
ATOM 756 C CA . LEU A 1 94 ? 7.812 5.609 7.571 1.00 94.38 94 LEU A CA 1
ATOM 757 C C . LEU A 1 94 ? 6.344 5.633 7.986 1.00 94.38 94 LEU A C 1
ATOM 759 O O . LEU A 1 94 ? 5.467 5.191 7.241 1.00 94.38 94 LEU A O 1
ATOM 763 N N . ILE A 1 95 ? 6.069 6.248 9.138 1.00 90.69 95 ILE A N 1
ATOM 764 C CA . ILE A 1 95 ? 4.706 6.562 9.575 1.00 90.69 95 ILE A CA 1
ATOM 765 C C . ILE A 1 95 ? 4.385 7.989 9.165 1.00 90.69 95 ILE A C 1
ATOM 767 O O . ILE A 1 95 ? 4.975 8.954 9.652 1.00 90.69 95 ILE A O 1
ATOM 771 N N . LEU A 1 96 ? 3.465 8.112 8.211 1.00 87.94 96 LEU A N 1
ATOM 772 C CA . LEU A 1 96 ? 3.078 9.407 7.673 1.00 87.94 96 LEU A CA 1
ATOM 773 C C . LEU A 1 96 ? 2.343 10.228 8.745 1.00 87.94 96 LEU A C 1
ATOM 775 O O . LEU A 1 96 ? 1.486 9.684 9.447 1.00 87.94 96 LEU A O 1
ATOM 779 N N . PRO A 1 97 ? 2.627 11.537 8.863 1.00 83.50 97 PRO A N 1
ATOM 780 C CA . PRO A 1 97 ? 1.901 12.395 9.785 1.00 83.50 97 PRO A CA 1
ATOM 781 C C . PRO A 1 97 ? 0.425 12.469 9.385 1.00 83.50 97 PRO A C 1
ATOM 783 O O . PRO A 1 97 ? 0.085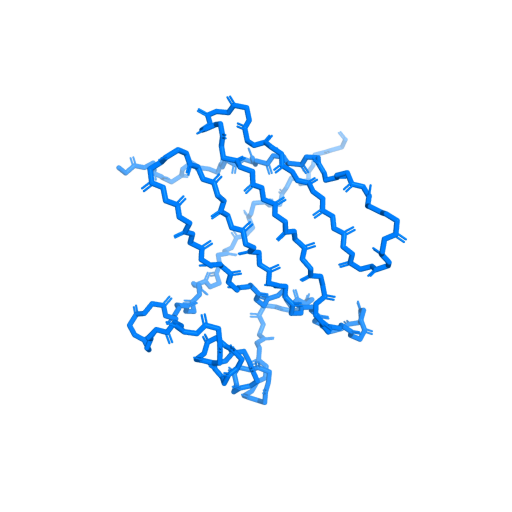 12.545 8.199 1.00 83.50 97 PRO A O 1
ATOM 786 N N . GLN A 1 98 ? -0.460 12.507 10.381 1.00 78.31 98 GLN A N 1
ATOM 787 C CA . GLN A 1 98 ? -1.874 12.775 10.147 1.00 78.31 98 GLN A CA 1
ATOM 788 C C . GLN A 1 98 ? -2.021 14.200 9.603 1.00 78.31 98 GLN A C 1
ATOM 790 O O . GLN A 1 98 ? -1.833 15.180 10.320 1.00 78.31 98 GLN A O 1
ATOM 795 N N . THR A 1 99 ? -2.344 14.329 8.321 1.00 66.88 99 THR A N 1
ATOM 796 C CA . THR A 1 99 ? -2.622 15.629 7.706 1.00 66.88 99 THR A CA 1
ATOM 797 C C . THR A 1 99 ? -4.112 15.957 7.839 1.00 66.88 99 THR A C 1
ATOM 799 O O . THR A 1 99 ? -4.985 15.107 7.644 1.00 66.88 99 THR A O 1
ATOM 802 N N . GLY A 1 100 ? -4.406 17.194 8.255 1.00 56.12 100 GLY A N 1
ATOM 803 C CA . GLY A 1 100 ? -5.750 17.776 8.236 1.00 56.12 100 GLY A CA 1
ATOM 804 C C . GLY A 1 100 ? -6.282 17.914 6.806 1.00 56.12 100 GLY A C 1
ATOM 805 O O . GLY A 1 100 ? -5.519 17.884 5.847 1.00 56.12 100 GLY A O 1
ATOM 806 N N . GLU A 1 101 ? -7.602 18.001 6.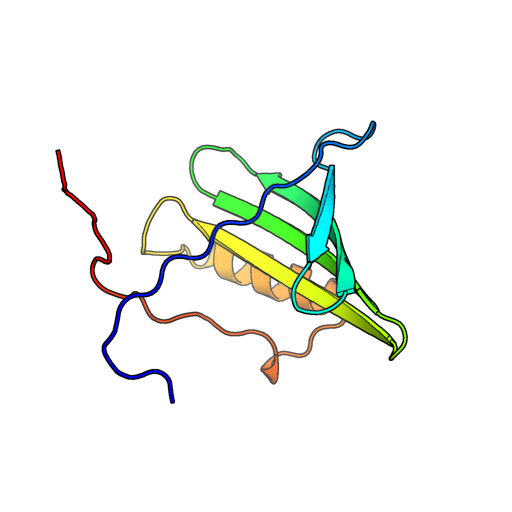681 1.00 52.22 101 GLU A N 1
ATOM 807 C CA . GLU A 1 101 ? -8.399 17.837 5.460 1.00 52.22 101 GLU A CA 1
AT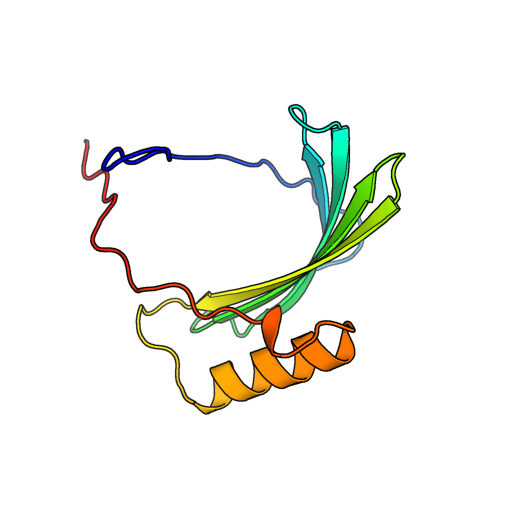OM 808 C C . GLU A 1 101 ? -7.836 18.479 4.172 1.00 52.22 101 GLU A C 1
ATOM 810 O O . GLU A 1 101 ? -7.796 19.696 4.031 1.00 52.22 101 GLU A O 1
ATOM 815 N N . ALA A 1 102 ? -7.583 17.652 3.151 1.00 54.97 102 ALA A N 1
ATOM 816 C CA . ALA A 1 102 ? -7.908 18.009 1.767 1.00 54.97 102 ALA A CA 1
ATOM 817 C C . ALA A 1 102 ? -9.334 17.510 1.468 1.00 54.97 102 ALA A C 1
ATOM 819 O O . ALA A 1 102 ? -9.559 16.667 0.602 1.00 54.97 102 ALA A O 1
ATOM 820 N N . GLY A 1 103 ? -10.296 17.955 2.279 1.00 45.38 103 GLY A N 1
ATOM 821 C CA . GLY A 1 103 ? -11.707 17.644 2.114 1.00 45.38 103 GLY A CA 1
ATOM 822 C C . GLY A 1 103 ? -12.280 18.543 1.033 1.00 45.38 103 GLY A C 1
ATOM 823 O O . GLY A 1 103 ? -12.583 19.707 1.280 1.00 45.38 103 GLY A O 1
ATOM 824 N N . SER A 1 104 ? -12.430 18.027 -0.185 1.00 43.84 104 SER A N 1
ATOM 825 C CA . SER A 1 104 ? -13.276 18.678 -1.179 1.00 43.84 104 SER A CA 1
ATOM 826 C C . SER A 1 104 ? -14.740 18.440 -0.803 1.00 43.84 104 SER A C 1
ATOM 828 O O . SER A 1 104 ? -15.411 17.586 -1.379 1.00 43.84 104 SER A O 1
ATOM 830 N N . THR A 1 105 ? -15.246 19.202 0.163 1.00 43.62 105 THR A N 1
ATOM 831 C CA . THR A 1 105 ? -16.683 19.470 0.248 1.00 43.62 105 THR A CA 1
ATOM 832 C C . THR A 1 105 ? -16.985 20.531 -0.805 1.00 43.62 105 THR A C 1
ATOM 834 O O . THR A 1 105 ? -16.952 21.729 -0.540 1.00 43.62 105 THR A O 1
ATOM 837 N N . GLY A 1 106 ? -17.204 20.084 -2.038 1.00 38.84 106 GLY A N 1
ATOM 838 C CA . GLY A 1 106 ? -17.647 20.911 -3.153 1.00 38.84 106 GLY A CA 1
ATOM 839 C C . GLY A 1 106 ? -18.752 20.165 -3.882 1.00 38.84 106 GLY A C 1
ATOM 840 O O . GLY A 1 106 ? -18.492 19.095 -4.418 1.00 38.84 106 GLY A O 1
ATOM 841 N N . ARG A 1 107 ? -19.963 20.721 -3.781 1.00 35.91 107 ARG A N 1
ATOM 842 C CA . ARG A 1 107 ? -21.236 20.284 -4.378 1.00 35.91 107 ARG A CA 1
ATOM 843 C C . ARG A 1 107 ? -21.139 19.749 -5.803 1.00 35.91 107 ARG A C 1
ATOM 845 O O . ARG A 1 107 ? -20.406 20.369 -6.602 1.00 35.91 107 ARG A O 1
#

Radius of gyration: 15.53 Å; chains: 1; bounding box: 38×38×36 Å

pLDDT: mean 89.54, std 15.06, range [35.91, 98.56]

Sequence (107 aa):
PRGDQCVTRNSLYTKTEQPGRFSYTSPRWGSKHNIHVVETNYEEYALVATQISKNTGSSTMVLLYSRTKELSPERLEMFTQFSREQGLTDDEILILPQTGEAGSTGR